Protein AF-A0A256WEA4-F1 (afdb_monomer_lite)

Sequence (90 aa):
RRFVEKLLFTENKIPFKIDRPSIKFLHTNGLIKDDGNGYVTFWVPFYKKRLYDAFYPYSNGETSYIAGNTYGPDYFDKNGNLKIDKLIKR

Radius of gyration: 20.06 Å; chains: 1; bounding box: 43×41×46 Å

Secondary structure (DSSP, 8-state):
-HHHHHHHH--SPPB--TTSHHHHHHHHTTSEEE-SSSBEEESSHHHHHHHHHHHS-SSSS-SS---S---GGGTB-TTS-B-GGGTS--

Foldseek 3Di:
DVVLCCVLPPPDWAFQDCPPPVSVVCVVVQQWDDPVVRTIDGNDVVSSVVSCVVVVPPDDPPPPDPDDDDPVVVQADPVRDGNVVVVPDD

pLDDT: mean 74.91, std 16.99, range [40.16, 93.75]

Structure (mmCIF, N/CA/C/O backbone):
data_AF-A0A256WEA4-F1
#
_entry.id   AF-A0A256WEA4-F1
#
loop_
_atom_site.group_PDB
_atom_site.id
_atom_site.type_symbol
_atom_site.label_atom_id
_atom_site.label_alt_id
_atom_site.label_comp_id
_atom_site.label_asym_id
_atom_site.label_entity_id
_atom_site.label_seq_id
_atom_site.pdbx_PDB_ins_code
_atom_site.Cartn_x
_atom_site.Cartn_y
_atom_site.Cartn_z
_atom_site.occupancy
_atom_site.B_iso_or_equiv
_atom_site.auth_seq_id
_atom_site.auth_comp_id
_atom_site.auth_asym_id
_atom_site.auth_atom_id
_atom_site.pdbx_PDB_model_num
ATOM 1 N N . ARG A 1 1 ? 8.763 6.047 3.897 1.00 66.44 1 ARG A N 1
ATOM 2 C CA . ARG A 1 1 ? 9.240 5.400 2.652 1.00 66.44 1 ARG A CA 1
ATOM 3 C C . ARG A 1 1 ? 9.142 3.872 2.710 1.00 66.44 1 ARG A C 1
ATOM 5 O O . ARG A 1 1 ? 8.162 3.364 2.189 1.00 66.44 1 ARG A O 1
ATOM 12 N N . ARG A 1 2 ? 10.000 3.162 3.462 1.00 77.19 2 ARG A N 1
ATOM 13 C CA . ARG A 1 2 ? 10.025 1.678 3.554 1.00 77.19 2 ARG A CA 1
ATOM 14 C C . ARG A 1 2 ? 8.670 0.987 3.805 1.00 77.19 2 ARG A C 1
ATOM 16 O O . ARG A 1 2 ? 8.422 -0.098 3.298 1.00 77.19 2 ARG A O 1
ATOM 23 N N . PHE A 1 3 ? 7.780 1.605 4.589 1.00 82.00 3 PHE A N 1
ATOM 24 C CA . PHE A 1 3 ? 6.435 1.062 4.832 1.00 82.00 3 PHE A CA 1
ATOM 25 C C . PHE A 1 3 ? 5.532 1.086 3.588 1.00 82.00 3 PHE A C 1
ATOM 27 O O . PHE A 1 3 ? 4.813 0.124 3.353 1.00 82.00 3 PHE A O 1
ATOM 34 N N . VAL A 1 4 ? 5.579 2.164 2.799 1.00 80.00 4 VAL A N 1
ATOM 35 C CA . VAL A 1 4 ? 4.755 2.328 1.588 1.00 80.00 4 VAL A CA 1
ATOM 36 C C . VAL A 1 4 ? 5.223 1.362 0.503 1.00 80.00 4 VAL A C 1
ATOM 38 O O . VAL A 1 4 ? 4.399 0.704 -0.115 1.00 80.00 4 VAL A O 1
ATOM 41 N N . GLU A 1 5 ? 6.537 1.189 0.353 1.00 78.56 5 GLU A N 1
ATOM 42 C CA . GLU A 1 5 ? 7.123 0.171 -0.531 1.00 78.56 5 GLU A CA 1
ATOM 43 C C . GLU A 1 5 ? 6.678 -1.240 -0.116 1.00 78.56 5 GLU A C 1
ATOM 45 O O . GLU A 1 5 ? 6.206 -2.011 -0.946 1.00 78.56 5 GLU A O 1
ATOM 50 N N . LYS A 1 6 ? 6.716 -1.563 1.185 1.00 80.31 6 LYS A N 1
ATOM 51 C CA . LYS A 1 6 ? 6.208 -2.849 1.688 1.00 80.31 6 LYS A CA 1
ATOM 52 C C . LYS A 1 6 ? 4.707 -3.029 1.415 1.00 80.31 6 LYS A C 1
ATOM 54 O O . LYS A 1 6 ? 4.283 -4.124 1.078 1.00 80.31 6 LYS A O 1
ATOM 59 N N . LEU A 1 7 ? 3.912 -1.967 1.541 1.00 83.31 7 LEU A N 1
ATOM 60 C CA . LEU A 1 7 ? 2.473 -1.994 1.262 1.00 83.31 7 LEU A CA 1
ATOM 61 C C . LEU A 1 7 ? 2.154 -2.159 -0.237 1.00 83.31 7 LEU A C 1
ATOM 63 O O . LEU A 1 7 ? 1.139 -2.758 -0.578 1.00 83.31 7 LEU A O 1
ATOM 67 N N . LEU A 1 8 ? 2.991 -1.618 -1.127 1.00 81.38 8 LEU A N 1
ATOM 68 C CA . LEU A 1 8 ? 2.787 -1.662 -2.579 1.00 81.38 8 LEU A CA 1
ATOM 69 C C . LEU A 1 8 ? 3.328 -2.940 -3.229 1.00 81.38 8 LEU A C 1
ATOM 71 O O . LEU A 1 8 ? 2.700 -3.447 -4.155 1.00 81.38 8 LEU A O 1
ATOM 75 N N . PHE A 1 9 ? 4.481 -3.428 -2.765 1.00 78.50 9 PHE A N 1
ATOM 76 C CA . PHE A 1 9 ? 5.278 -4.445 -3.463 1.00 78.50 9 PHE A CA 1
ATOM 77 C C . PHE A 1 9 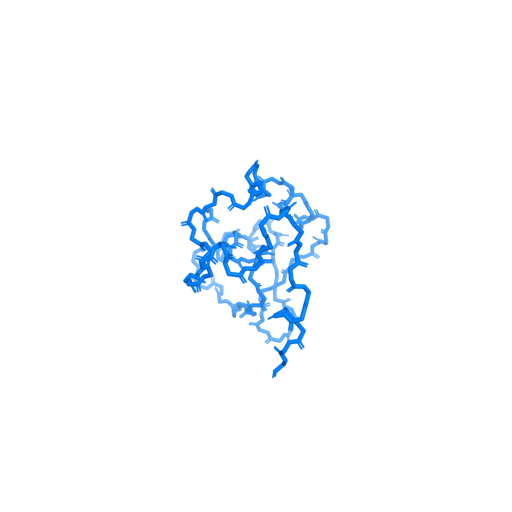? 5.383 -5.785 -2.723 1.00 78.50 9 PHE A C 1
ATOM 79 O O . PHE A 1 9 ? 6.074 -6.681 -3.192 1.00 78.50 9 PHE A O 1
ATOM 86 N N . THR A 1 10 ? 4.743 -5.945 -1.561 1.00 75.25 10 THR A N 1
ATOM 87 C CA . THR A 1 10 ? 4.716 -7.236 -0.850 1.00 75.25 10 THR A CA 1
ATOM 88 C C . THR A 1 10 ? 3.342 -7.883 -0.990 1.00 75.25 10 THR A C 1
ATOM 90 O O . THR A 1 10 ? 2.328 -7.227 -0.780 1.00 75.25 10 THR A O 1
ATOM 93 N N . GLU A 1 11 ? 3.304 -9.186 -1.271 1.00 72.56 11 GLU A N 1
ATOM 94 C CA . GLU A 1 11 ? 2.057 -9.972 -1.326 1.00 72.56 11 GLU A CA 1
ATOM 95 C C . GLU A 1 11 ? 1.455 -10.243 0.067 1.00 72.56 11 GLU A C 1
ATOM 97 O O . GLU A 1 11 ? 0.275 -10.560 0.211 1.00 72.56 11 GLU A O 1
ATOM 102 N N . ASN A 1 12 ? 2.261 -10.080 1.119 1.00 78.31 12 ASN A N 1
ATOM 103 C CA . ASN A 1 12 ? 1.844 -10.266 2.503 1.00 78.31 12 ASN A CA 1
ATOM 104 C C . ASN A 1 12 ? 0.840 -9.192 2.931 1.00 78.31 12 ASN A C 1
ATOM 106 O O . ASN A 1 12 ? 1.170 -8.004 2.996 1.00 78.31 12 ASN A O 1
ATOM 110 N N . LYS A 1 13 ? -0.356 -9.629 3.339 1.00 84.25 13 LYS A N 1
ATOM 111 C CA . LYS A 1 13 ? -1.368 -8.745 3.921 1.00 84.25 13 LYS A CA 1
ATOM 112 C C . LYS A 1 13 ? -0.849 -8.113 5.215 1.00 84.25 13 LYS A C 1
ATOM 114 O O . LYS A 1 13 ? -0.367 -8.799 6.117 1.00 84.25 13 LYS A O 1
ATOM 119 N N . ILE A 1 14 ? -0.951 -6.789 5.312 1.00 87.31 14 ILE A N 1
ATOM 120 C CA . ILE A 1 14 ? -0.506 -6.029 6.485 1.00 87.31 14 ILE A CA 1
ATOM 121 C C . ILE A 1 14 ? -1.711 -5.803 7.401 1.00 87.31 14 ILE A C 1
ATOM 123 O O . ILE A 1 14 ? -2.680 -5.198 6.944 1.00 87.31 14 ILE A O 1
ATOM 127 N N . PRO A 1 15 ? -1.664 -6.224 8.679 1.00 92.62 15 PRO A N 1
ATOM 128 C CA . PRO A 1 15 ? -2.739 -5.943 9.623 1.00 92.62 15 PRO A CA 1
ATOM 129 C C . PRO A 1 15 ? -2.959 -4.439 9.797 1.00 92.62 15 PRO A C 1
ATOM 131 O O . PRO A 1 15 ? -1.998 -3.681 10.002 1.00 92.62 15 PRO A O 1
ATOM 134 N N . PHE A 1 16 ? -4.218 -4.017 9.748 1.00 92.31 16 PHE A N 1
ATOM 135 C CA . PHE A 1 16 ? -4.631 -2.648 10.006 1.00 92.31 16 PHE A CA 1
ATOM 136 C C . PHE A 1 16 ? -4.574 -2.384 11.515 1.00 92.31 16 PHE A C 1
ATOM 138 O O . PHE A 1 16 ? -5.395 -2.859 12.291 1.00 92.31 16 PHE A O 1
ATOM 145 N N . LYS A 1 17 ? -3.547 -1.647 11.948 1.00 93.75 17 LYS A N 1
ATOM 146 C CA . LYS A 1 17 ? -3.359 -1.238 13.347 1.00 93.75 17 LYS A CA 1
ATOM 147 C C . LYS A 1 17 ? -3.250 0.276 13.410 1.00 93.75 17 LYS A C 1
ATOM 149 O O . LYS A 1 17 ? -2.184 0.812 13.101 1.00 93.75 17 LYS A O 1
ATOM 154 N N . ILE A 1 18 ? -4.335 0.950 13.792 1.00 89.19 18 ILE A N 1
ATOM 155 C CA . ILE A 1 18 ? -4.411 2.418 13.788 1.00 89.19 18 ILE A CA 1
ATOM 156 C C . ILE A 1 18 ? -3.372 3.072 14.709 1.00 89.19 18 ILE A C 1
ATOM 158 O O . ILE A 1 18 ? -2.908 4.168 14.416 1.00 89.19 18 ILE A O 1
ATOM 162 N N . ASP A 1 19 ? -2.920 2.375 15.754 1.00 92.25 19 ASP A N 1
ATOM 163 C CA . ASP A 1 19 ? -1.891 2.875 16.676 1.00 92.25 19 ASP A CA 1
ATOM 164 C C . ASP A 1 19 ? -0.496 2.954 16.045 1.00 92.25 19 ASP A C 1
ATOM 166 O O . ASP A 1 19 ? 0.376 3.673 16.534 1.00 92.25 19 ASP A O 1
ATOM 170 N N . ARG A 1 20 ? -0.248 2.240 14.935 1.00 91.62 20 ARG A N 1
ATOM 171 C CA . ARG A 1 20 ? 1.039 2.330 14.234 1.00 91.62 20 ARG A CA 1
ATOM 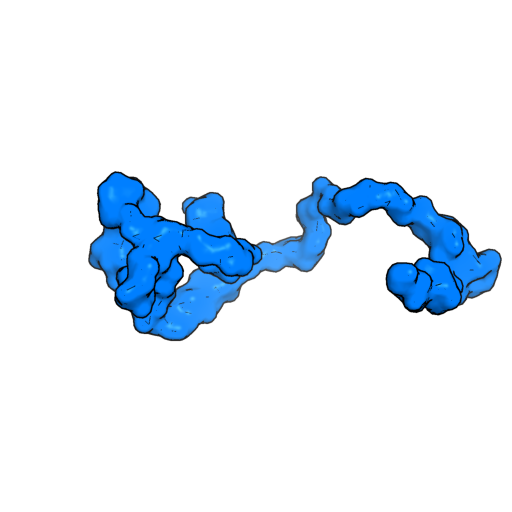172 C C . ARG A 1 20 ? 1.145 3.701 13.560 1.00 91.62 20 ARG A C 1
ATOM 174 O O . ARG A 1 20 ? 0.346 3.970 12.662 1.00 91.62 20 ARG A O 1
ATOM 181 N N . PRO A 1 21 ? 2.179 4.517 13.856 1.00 91.25 21 PRO A N 1
ATOM 182 C CA . PRO A 1 21 ? 2.289 5.880 13.326 1.00 91.25 21 PRO A CA 1
ATOM 183 C C . PRO A 1 21 ? 2.191 5.972 11.797 1.00 91.25 21 PRO A C 1
ATOM 185 O O . PRO A 1 21 ? 1.559 6.880 11.266 1.00 91.25 21 PRO A O 1
ATOM 188 N N . SER A 1 22 ? 2.755 4.997 11.076 1.00 88.31 22 SER A N 1
ATOM 189 C CA . SER A 1 22 ? 2.693 4.940 9.611 1.00 88.31 22 SER A CA 1
ATOM 190 C C . SER A 1 22 ? 1.293 4.644 9.068 1.00 88.31 22 SER A C 1
ATOM 192 O O . SER A 1 22 ? 0.918 5.193 8.037 1.00 88.31 22 SER A O 1
ATOM 194 N N . ILE A 1 23 ? 0.524 3.786 9.747 1.00 90.25 23 ILE A N 1
ATOM 195 C CA . ILE A 1 23 ? -0.857 3.466 9.359 1.00 90.25 23 ILE A CA 1
ATOM 196 C C . ILE A 1 23 ? -1.757 4.647 9.707 1.00 90.25 23 ILE A C 1
ATOM 198 O O . ILE A 1 23 ? -2.499 5.102 8.845 1.00 90.25 23 ILE A O 1
ATOM 202 N N . LYS A 1 24 ? -1.617 5.201 10.919 1.00 93.44 24 LYS A N 1
ATOM 203 C CA . LYS A 1 24 ? -2.334 6.401 11.359 1.00 93.44 24 LYS A CA 1
ATOM 204 C C . LYS A 1 24 ? -2.187 7.538 10.359 1.00 93.44 24 LYS A C 1
ATOM 206 O O . LYS A 1 24 ? -3.182 8.062 9.881 1.00 93.44 24 LYS A O 1
ATOM 211 N N . PHE A 1 25 ? -0.948 7.865 9.994 1.00 92.00 25 PHE A N 1
ATOM 212 C CA . PHE A 1 25 ? -0.660 8.944 9.057 1.00 92.00 25 PHE A CA 1
ATOM 213 C C . PHE A 1 25 ? -1.343 8.728 7.701 1.00 92.00 25 PHE A C 1
ATOM 215 O O . PHE A 1 25 ? -2.043 9.612 7.218 1.00 92.00 25 PHE A O 1
ATOM 222 N N . LEU A 1 26 ? -1.188 7.551 7.090 1.00 90.56 26 LEU A N 1
ATOM 223 C CA . LEU A 1 26 ? -1.771 7.271 5.773 1.00 90.56 26 LEU A CA 1
ATOM 224 C C . LEU A 1 26 ? -3.305 7.189 5.814 1.00 90.56 26 LEU A C 1
ATOM 226 O O . LEU A 1 26 ? -3.959 7.600 4.858 1.00 90.56 26 LEU A O 1
ATOM 230 N N . HIS A 1 27 ? -3.870 6.684 6.911 1.00 91.94 27 HIS A N 1
ATOM 231 C CA . HIS A 1 27 ? -5.312 6.606 7.124 1.00 91.94 27 HIS A CA 1
ATOM 232 C C . HIS A 1 27 ? -5.929 7.997 7.304 1.00 91.94 27 HIS A C 1
ATOM 234 O O . HIS A 1 27 ? -6.899 8.330 6.634 1.00 91.94 27 HIS A O 1
ATOM 240 N N . THR A 1 28 ? -5.329 8.850 8.140 1.00 91.62 28 THR A N 1
ATOM 241 C CA . THR A 1 28 ? -5.782 10.236 8.343 1.00 91.62 28 THR A CA 1
ATOM 242 C C . THR A 1 28 ? -5.705 11.064 7.058 1.00 91.62 28 THR A C 1
ATOM 244 O O . THR A 1 28 ? -6.551 11.922 6.843 1.00 91.62 28 THR A O 1
ATOM 247 N N . ASN A 1 29 ? -4.743 10.777 6.176 1.00 90.12 29 ASN A N 1
ATOM 248 C CA . ASN A 1 29 ? -4.649 11.398 4.849 1.00 90.12 29 ASN A CA 1
ATOM 249 C C . ASN A 1 29 ? -5.556 10.734 3.787 1.00 90.12 29 ASN A C 1
ATOM 251 O O . ASN A 1 29 ? -5.469 11.080 2.612 1.00 90.12 29 ASN A O 1
ATOM 255 N N . GLY A 1 30 ? -6.392 9.759 4.159 1.00 89.75 30 GLY A N 1
ATOM 256 C CA . GLY A 1 30 ? -7.350 9.116 3.255 1.00 89.75 30 GLY A CA 1
ATOM 257 C C . GLY A 1 30 ? -6.732 8.213 2.180 1.00 89.75 30 GLY A C 1
ATOM 258 O O . GLY A 1 30 ? -7.384 7.878 1.193 1.00 89.75 30 GLY A O 1
ATOM 259 N N . LEU A 1 31 ? -5.475 7.796 2.338 1.00 89.62 31 LEU A N 1
ATOM 260 C CA . LEU A 1 31 ? -4.802 6.941 1.355 1.00 89.62 31 LEU A CA 1
ATOM 261 C C . LEU A 1 31 ? -5.163 5.468 1.534 1.00 89.62 31 LEU A C 1
ATOM 263 O O . LEU A 1 31 ? -5.300 4.729 0.555 1.00 89.62 31 LEU A O 1
ATOM 267 N N . ILE A 1 32 ? -5.309 5.044 2.787 1.00 91.88 32 ILE A N 1
ATOM 268 C CA . ILE A 1 32 ? -5.565 3.655 3.160 1.00 91.88 32 ILE A CA 1
ATOM 269 C C . ILE A 1 32 ? -6.749 3.560 4.114 1.00 91.88 32 ILE A C 1
ATOM 271 O O . ILE A 1 32 ? -7.036 4.501 4.849 1.00 91.88 32 ILE A O 1
ATOM 275 N N . LYS A 1 33 ? -7.389 2.397 4.137 1.00 93.31 33 LYS A N 1
ATOM 276 C CA . LYS A 1 33 ? -8.473 2.040 5.049 1.00 93.31 33 LYS A CA 1
ATOM 277 C C . LYS A 1 33 ? -8.389 0.564 5.434 1.00 93.31 33 LYS A C 1
ATOM 279 O O . LYS A 1 33 ? -7.573 -0.175 4.880 1.00 93.31 33 LYS A O 1
ATOM 284 N N . ASP A 1 34 ? -9.236 0.158 6.369 1.00 92.25 34 ASP A N 1
ATOM 285 C CA . ASP A 1 34 ? -9.501 -1.254 6.633 1.00 92.25 34 ASP A CA 1
ATOM 286 C C . ASP A 1 34 ? -10.255 -1.875 5.439 1.00 92.25 34 ASP A C 1
ATOM 288 O O . ASP A 1 34 ? -11.149 -1.253 4.848 1.00 92.25 34 ASP A O 1
ATOM 292 N N . ASP A 1 35 ? -9.863 -3.086 5.053 1.00 91.25 35 ASP A N 1
ATOM 293 C CA . ASP A 1 35 ? -10.519 -3.890 4.026 1.00 91.25 35 ASP A CA 1
ATOM 294 C C . ASP A 1 35 ? -11.794 -4.597 4.520 1.00 91.25 35 ASP A C 1
ATOM 296 O O . ASP A 1 35 ? -12.495 -5.205 3.714 1.00 91.25 35 ASP A O 1
ATOM 300 N N . GLY A 1 36 ? -12.113 -4.492 5.813 1.00 91.12 36 GLY A N 1
ATOM 301 C CA . GLY A 1 36 ? -13.227 -5.174 6.477 1.00 91.12 36 GLY A CA 1
ATOM 302 C C . GLY A 1 36 ? -12.836 -6.521 7.090 1.00 91.12 36 GLY A C 1
ATOM 303 O O . GLY A 1 36 ? -13.623 -7.103 7.830 1.00 91.12 36 GLY A O 1
ATOM 304 N N . ASN A 1 37 ? -11.616 -6.994 6.825 1.00 92.50 37 ASN A N 1
ATOM 305 C CA . ASN A 1 37 ? -11.024 -8.201 7.398 1.00 92.50 37 ASN A CA 1
ATOM 306 C C . ASN A 1 37 ? -9.837 -7.869 8.320 1.00 92.50 37 ASN A C 1
ATOM 308 O O . ASN A 1 37 ? -9.073 -8.763 8.689 1.00 92.50 37 ASN A O 1
ATOM 312 N N . GLY A 1 38 ? -9.651 -6.594 8.677 1.00 92.25 38 GLY A N 1
ATOM 313 C CA . GLY A 1 38 ? -8.572 -6.140 9.545 1.00 92.25 38 GLY A CA 1
ATOM 314 C C . GLY A 1 38 ? -7.234 -5.978 8.825 1.00 92.25 38 GLY A C 1
ATOM 315 O O . GLY A 1 38 ? -6.186 -5.993 9.480 1.00 92.25 38 GLY A O 1
ATOM 316 N N . TYR A 1 39 ? -7.227 -5.821 7.498 1.00 93.12 39 TYR A N 1
ATOM 317 C CA . TYR A 1 39 ? -6.018 -5.567 6.715 1.00 93.12 39 TYR A CA 1
ATOM 318 C C . TYR A 1 39 ? -6.041 -4.197 6.042 1.00 93.12 39 TYR A C 1
ATOM 320 O O . TYR A 1 39 ? -7.078 -3.610 5.754 1.00 93.12 39 TYR A O 1
ATOM 328 N N . VAL A 1 40 ? -4.846 -3.669 5.787 1.00 91.12 40 VAL A N 1
ATOM 329 C CA . VAL A 1 40 ? -4.677 -2.395 5.091 1.00 91.12 40 VAL A CA 1
ATOM 330 C C . VAL A 1 40 ? -5.019 -2.561 3.609 1.00 91.12 40 VAL A C 1
ATOM 332 O O . VAL A 1 40 ? -4.374 -3.340 2.909 1.00 91.12 40 VAL A O 1
ATOM 335 N N . THR A 1 41 ? -5.953 -1.756 3.107 1.00 91.94 41 THR A N 1
ATOM 336 C CA . THR A 1 41 ? -6.218 -1.593 1.673 1.00 91.94 41 THR A CA 1
ATOM 337 C C . THR A 1 41 ? -6.172 -0.126 1.261 1.00 91.94 41 THR A C 1
ATOM 339 O O . THR A 1 41 ? -6.363 0.772 2.081 1.00 91.94 41 THR A O 1
ATOM 342 N N . PHE A 1 42 ? -5.907 0.140 -0.016 1.00 91.12 42 PHE A N 1
ATOM 343 C CA . PHE A 1 42 ? -5.988 1.496 -0.554 1.00 91.12 42 PHE A CA 1
ATOM 344 C C . PHE A 1 42 ? -7.448 1.902 -0.709 1.00 91.12 42 PHE A C 1
ATOM 346 O O . PHE A 1 42 ? -8.258 1.134 -1.225 1.00 91.12 42 PHE A O 1
ATOM 353 N N . TRP A 1 43 ? -7.779 3.123 -0.292 1.00 89.88 43 TRP A N 1
ATOM 354 C CA . TRP A 1 43 ? -9.153 3.610 -0.401 1.00 89.88 43 TRP A CA 1
ATOM 355 C C . TRP A 1 43 ? -9.562 3.769 -1.870 1.00 89.88 43 TRP A C 1
ATOM 357 O O . TRP A 1 43 ? -10.622 3.298 -2.276 1.00 89.88 43 TRP A O 1
ATOM 367 N N . VAL A 1 44 ? -8.689 4.363 -2.686 1.00 89.75 44 VAL A N 1
ATOM 368 C CA . VAL A 1 44 ? -8.942 4.587 -4.113 1.00 89.75 44 VAL A CA 1
ATOM 369 C C . VAL A 1 44 ? -7.853 3.898 -4.943 1.00 89.75 44 VAL A C 1
ATOM 371 O O . VAL A 1 44 ? -6.666 4.161 -4.720 1.00 89.75 44 VAL A O 1
ATOM 374 N N . PRO A 1 45 ? -8.208 3.070 -5.949 1.00 86.38 45 PRO A N 1
ATOM 375 C CA . PRO A 1 45 ? -7.231 2.418 -6.829 1.00 86.38 45 PRO A CA 1
ATOM 376 C C . PRO A 1 45 ? -6.276 3.402 -7.519 1.00 86.38 45 PRO A C 1
ATOM 378 O O . PRO A 1 45 ? -5.100 3.103 -7.721 1.00 86.38 45 PRO A O 1
ATOM 381 N N . PHE A 1 46 ? -6.756 4.608 -7.829 1.00 85.44 46 PHE A N 1
ATOM 382 C CA . PHE A 1 46 ? -5.944 5.670 -8.417 1.00 85.44 46 PHE A CA 1
ATOM 383 C C . PHE A 1 46 ? -4.784 6.106 -7.510 1.00 85.44 46 PHE A C 1
ATOM 385 O O . PHE A 1 46 ? -3.676 6.317 -7.999 1.00 85.44 46 PHE A O 1
ATOM 392 N N . TYR A 1 47 ? -4.985 6.176 -6.190 1.00 86.69 47 TYR A N 1
ATOM 393 C CA . TYR A 1 47 ? -3.913 6.523 -5.250 1.00 86.69 47 TYR A CA 1
ATOM 394 C C . TYR A 1 47 ? -2.838 5.445 -5.216 1.00 86.69 47 TYR A C 1
ATOM 396 O O . TYR A 1 47 ? -1.650 5.766 -5.237 1.00 86.69 47 TYR A O 1
ATOM 404 N N . LYS A 1 48 ? -3.249 4.169 -5.258 1.00 85.25 48 LYS A N 1
ATOM 405 C CA . LYS A 1 48 ? -2.320 3.046 -5.410 1.00 85.25 48 LYS A CA 1
ATOM 406 C C . LYS A 1 48 ? -1.492 3.199 -6.682 1.00 85.25 48 LYS A C 1
ATOM 408 O O . LYS A 1 48 ? -0.282 3.060 -6.602 1.00 85.25 48 LYS A O 1
ATOM 413 N N . LYS A 1 49 ? -2.113 3.526 -7.823 1.00 85.25 49 LYS A N 1
ATOM 414 C CA . LYS A 1 49 ? -1.404 3.726 -9.098 1.00 85.25 49 LYS A CA 1
ATOM 415 C C . LYS A 1 49 ? -0.390 4.870 -9.020 1.00 85.25 49 LYS A C 1
ATOM 417 O O . LYS A 1 49 ? 0.764 4.681 -9.366 1.00 85.25 49 LYS A O 1
ATOM 422 N N . ARG A 1 50 ? -0.785 6.031 -8.492 1.00 85.50 50 ARG A N 1
ATOM 423 C CA . ARG A 1 50 ? 0.111 7.195 -8.355 1.00 85.50 50 ARG A CA 1
ATOM 424 C C . ARG A 1 50 ? 1.293 6.920 -7.429 1.00 85.50 50 ARG A C 1
ATOM 426 O O . ARG A 1 50 ? 2.408 7.332 -7.726 1.00 85.50 50 ARG A O 1
ATOM 433 N N . LEU A 1 51 ? 1.051 6.228 -6.316 1.00 83.19 51 LEU A N 1
ATOM 434 C CA . LEU A 1 51 ? 2.113 5.795 -5.411 1.00 83.19 51 LEU A CA 1
ATOM 435 C C . LEU A 1 51 ? 2.979 4.716 -6.062 1.00 83.19 51 LEU A C 1
ATOM 437 O O . LEU A 1 51 ? 4.192 4.770 -5.934 1.00 83.19 51 LEU A O 1
ATOM 441 N N . TYR A 1 52 ? 2.385 3.777 -6.792 1.00 81.69 52 TYR A N 1
ATOM 442 C CA . TYR A 1 52 ? 3.130 2.785 -7.553 1.00 81.69 52 TYR A CA 1
ATOM 443 C C . 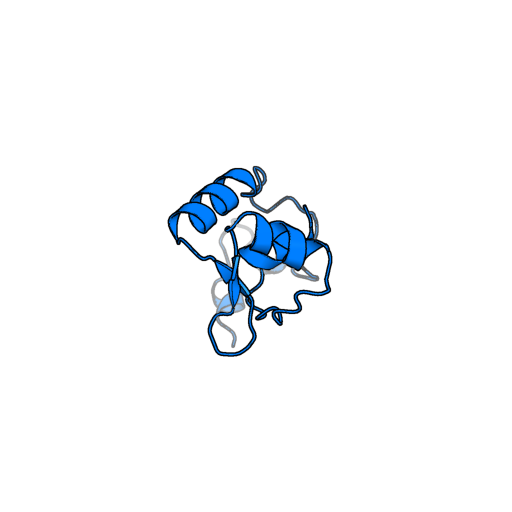TYR A 1 52 ? 4.074 3.460 -8.544 1.00 81.69 52 TYR A C 1
ATOM 445 O O . TYR A 1 52 ? 5.246 3.153 -8.489 1.00 81.69 52 TYR A O 1
ATOM 453 N N . ASP A 1 53 ? 3.622 4.433 -9.340 1.00 80.06 53 ASP A N 1
ATOM 454 C CA . ASP A 1 53 ? 4.466 5.160 -10.302 1.00 80.06 53 ASP A CA 1
ATOM 455 C C . ASP A 1 53 ? 5.576 5.979 -9.610 1.00 80.06 53 ASP A C 1
ATOM 457 O O . ASP A 1 53 ? 6.703 6.040 -10.090 1.00 80.06 53 ASP A O 1
ATOM 461 N N . ALA A 1 54 ? 5.275 6.605 -8.465 1.00 80.38 54 ALA A N 1
ATOM 462 C CA . ALA A 1 54 ? 6.228 7.439 -7.727 1.00 80.38 54 ALA A CA 1
ATOM 463 C C . ALA A 1 54 ? 7.280 6.632 -6.946 1.00 80.38 54 ALA A C 1
ATOM 465 O O . ALA A 1 54 ? 8.406 7.089 -6.760 1.00 80.38 54 ALA A O 1
ATOM 466 N N . PHE A 1 55 ? 6.894 5.457 -6.446 1.00 72.50 55 PHE A N 1
ATOM 467 C CA . PHE A 1 55 ? 7.770 4.522 -5.740 1.00 72.50 55 PHE A CA 1
ATOM 468 C C . PHE A 1 55 ? 8.265 3.397 -6.650 1.00 72.50 55 PHE A C 1
ATOM 470 O O . PHE A 1 55 ? 9.001 2.531 -6.174 1.00 72.50 55 PHE A O 1
ATOM 477 N N . TYR A 1 56 ? 7.877 3.405 -7.929 1.00 67.31 56 TYR A N 1
ATOM 478 C CA . TYR A 1 56 ? 8.384 2.480 -8.926 1.00 67.31 56 TYR A CA 1
ATOM 479 C C . TYR A 1 56 ? 9.894 2.672 -8.949 1.00 67.31 56 TYR A C 1
ATOM 481 O O . TYR A 1 56 ? 10.363 3.804 -9.125 1.00 67.31 56 TYR A O 1
ATOM 489 N N . PRO A 1 57 ? 10.679 1.619 -8.696 1.00 59.56 57 PRO A N 1
ATOM 490 C CA . PRO A 1 57 ? 12.114 1.769 -8.720 1.00 59.56 57 PRO A CA 1
ATOM 491 C C . PRO A 1 57 ? 12.508 2.178 -10.142 1.00 59.56 57 PRO A C 1
ATOM 493 O O . PRO A 1 57 ? 12.253 1.461 -11.104 1.00 59.56 57 PRO A O 1
ATOM 496 N N . TYR A 1 58 ? 13.154 3.340 -10.279 1.00 47.16 58 TYR A N 1
ATOM 497 C CA . TYR A 1 58 ? 13.818 3.733 -11.530 1.00 47.16 58 TYR A CA 1
ATOM 498 C C . TYR A 1 58 ? 14.954 2.748 -11.892 1.00 47.16 58 TYR A C 1
ATOM 500 O O . TYR A 1 58 ? 15.512 2.817 -12.981 1.00 47.16 58 TYR A O 1
ATOM 508 N N . SER A 1 59 ? 15.280 1.806 -10.994 1.00 42.06 59 SER A N 1
ATOM 509 C CA . SER A 1 59 ? 16.052 0.608 -11.293 1.00 42.06 59 SER A CA 1
ATOM 510 C C . SER A 1 59 ? 15.135 -0.608 -11.467 1.00 42.06 59 SER A C 1
ATOM 512 O O . SER A 1 59 ? 14.624 -1.202 -10.517 1.00 42.06 59 SER A O 1
ATOM 514 N N . ASN A 1 60 ? 14.996 -1.048 -12.716 1.00 45.12 60 ASN A N 1
ATOM 515 C CA . ASN A 1 60 ? 14.818 -2.469 -12.986 1.00 45.12 60 ASN A CA 1
ATOM 516 C C . ASN A 1 60 ? 15.940 -3.223 -12.259 1.00 45.12 60 ASN A C 1
ATOM 518 O O . ASN A 1 60 ? 17.096 -3.065 -12.628 1.00 45.12 60 ASN A O 1
ATOM 522 N N . GLY A 1 61 ? 15.628 -4.021 -11.242 1.00 46.12 61 GLY A N 1
ATOM 523 C CA . GLY A 1 61 ? 16.455 -5.167 -10.842 1.00 46.12 61 GLY A CA 1
ATOM 524 C C . GLY A 1 61 ? 17.890 -4.935 -10.341 1.00 46.12 61 GLY A C 1
ATOM 525 O O . GLY A 1 61 ? 18.482 -5.890 -9.855 1.00 46.12 61 GLY A O 1
ATOM 526 N N . GLU A 1 62 ? 18.462 -3.731 -10.361 1.00 43.12 62 GLU A N 1
ATOM 527 C CA . GLU A 1 62 ? 19.771 -3.457 -9.751 1.00 43.12 62 GLU A CA 1
ATOM 528 C C . GLU A 1 62 ? 19.604 -3.040 -8.285 1.00 43.12 62 GLU A C 1
ATOM 530 O O . GLU A 1 62 ? 19.932 -1.942 -7.845 1.00 43.12 62 GLU A O 1
ATOM 535 N N . THR A 1 63 ? 19.049 -3.948 -7.490 1.00 42.94 63 THR A N 1
ATOM 536 C CA . THR A 1 63 ? 19.580 -4.173 -6.148 1.00 42.94 63 THR A CA 1
ATOM 537 C C . THR A 1 63 ? 20.215 -5.546 -6.213 1.00 42.94 63 THR A C 1
ATOM 539 O O . THR A 1 63 ? 19.540 -6.570 -6.244 1.00 42.94 63 THR A O 1
ATOM 542 N N . SER A 1 64 ? 21.532 -5.511 -6.348 1.00 46.91 64 SER A N 1
ATOM 543 C CA . SER 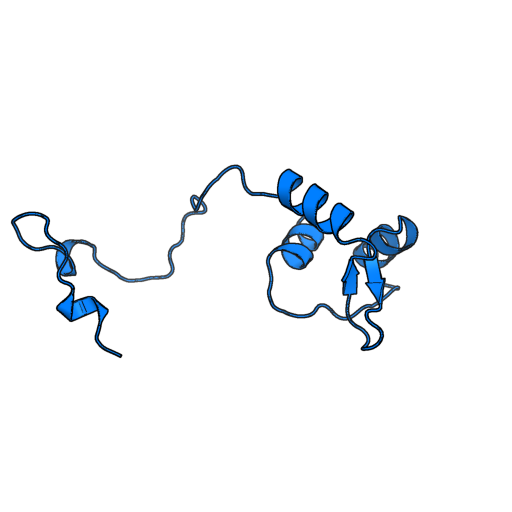A 1 64 ? 22.492 -6.587 -6.168 1.00 46.91 64 SER A CA 1
ATOM 544 C C . SER A 1 64 ? 22.045 -7.583 -5.097 1.00 46.91 64 SER A C 1
ATOM 546 O O . SER A 1 64 ? 22.271 -7.346 -3.923 1.00 46.91 64 SER A O 1
ATOM 548 N N . TYR A 1 65 ? 21.349 -8.646 -5.508 1.00 42.78 65 TYR A N 1
ATOM 549 C CA . TYR A 1 65 ? 21.326 -10.008 -4.956 1.00 42.78 65 TYR A CA 1
ATOM 550 C C . TYR A 1 65 ? 20.157 -10.766 -5.611 1.00 42.78 65 TYR A C 1
ATOM 552 O O . TYR A 1 65 ? 19.062 -10.878 -5.063 1.00 42.78 65 TYR A O 1
ATOM 560 N N . ILE A 1 66 ? 20.409 -11.337 -6.795 1.00 46.88 66 ILE A N 1
ATOM 561 C CA . ILE A 1 66 ? 19.744 -12.589 -7.174 1.00 46.88 66 ILE A CA 1
ATOM 562 C C . ILE A 1 66 ? 20.235 -13.601 -6.141 1.00 46.88 66 ILE A C 1
ATOM 564 O O . ILE A 1 66 ? 21.444 -13.800 -6.007 1.00 46.88 66 ILE A O 1
ATOM 568 N N . ALA A 1 67 ? 19.336 -14.171 -5.344 1.00 40.16 67 ALA A N 1
ATOM 569 C CA . ALA A 1 67 ? 19.712 -15.187 -4.377 1.00 40.16 67 ALA A CA 1
ATOM 570 C C . ALA A 1 67 ? 20.366 -16.373 -5.106 1.00 40.16 67 ALA A C 1
ATOM 572 O O . ALA A 1 67 ? 19.694 -17.162 -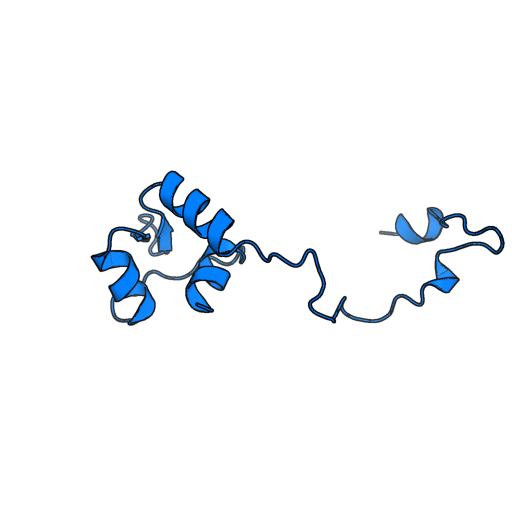5.757 1.00 40.16 67 ALA A O 1
ATOM 573 N N . GLY A 1 68 ? 21.694 -16.437 -4.993 1.00 42.88 68 GLY A N 1
ATOM 574 C CA . GLY A 1 68 ? 22.462 -17.645 -4.728 1.00 42.88 68 GLY A CA 1
ATOM 575 C C . GLY A 1 68 ? 22.423 -18.748 -5.781 1.00 42.88 68 GLY A C 1
ATOM 576 O O . GLY A 1 68 ? 21.557 -19.613 -5.749 1.00 42.88 68 GLY A O 1
ATOM 577 N N . ASN A 1 69 ? 23.526 -18.826 -6.530 1.00 44.47 69 ASN A N 1
ATOM 578 C CA . ASN A 1 69 ? 24.130 -20.076 -7.006 1.00 44.47 69 ASN A CA 1
ATOM 579 C C . ASN A 1 69 ? 23.746 -20.603 -8.398 1.00 44.47 69 ASN A C 1
ATOM 581 O O . ASN A 1 69 ? 23.732 -21.811 -8.617 1.00 44.47 69 ASN A O 1
ATOM 585 N N . THR A 1 70 ? 23.528 -19.726 -9.377 1.00 51.06 70 THR A N 1
ATOM 586 C CA . THR A 1 70 ? 23.566 -20.134 -10.790 1.00 51.06 70 THR A CA 1
ATOM 587 C C . THR A 1 70 ? 24.838 -19.609 -11.446 1.00 51.06 70 THR A C 1
ATOM 589 O O . THR A 1 70 ? 24.947 -18.452 -11.845 1.00 51.06 70 THR A O 1
ATOM 592 N N . TYR A 1 71 ? 25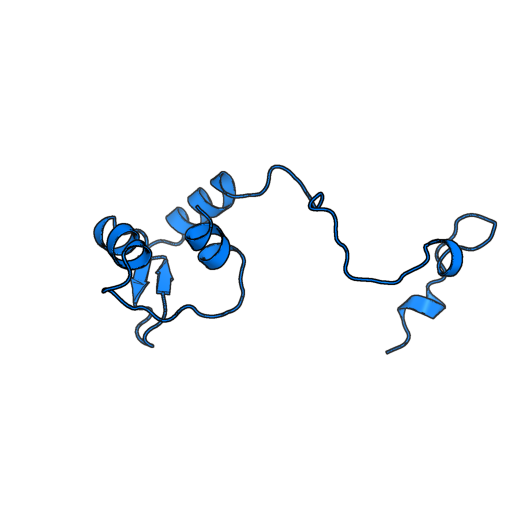.846 -20.481 -11.523 1.00 48.62 71 TYR A N 1
ATOM 593 C CA . TYR A 1 71 ? 27.046 -20.247 -12.318 1.00 48.62 71 TYR A CA 1
ATOM 594 C C . TYR A 1 71 ? 26.599 -20.159 -13.785 1.00 48.62 71 TYR A C 1
ATOM 596 O O . TYR A 1 71 ? 26.234 -21.162 -14.394 1.00 48.62 71 TYR A O 1
ATOM 604 N N . GLY A 1 72 ? 26.568 -18.945 -14.346 1.00 53.12 72 GLY A N 1
ATOM 605 C CA . GLY A 1 72 ? 26.106 -18.676 -15.716 1.00 53.12 72 GLY A CA 1
ATOM 606 C C . GLY A 1 72 ? 26.614 -19.666 -16.781 1.00 53.12 72 GLY A C 1
ATOM 607 O O . GLY A 1 72 ? 25.801 -20.134 -17.575 1.00 53.12 72 GLY A O 1
ATOM 608 N N . PRO A 1 73 ? 27.893 -20.095 -16.770 1.00 61.38 73 PRO A N 1
ATOM 609 C CA . PRO A 1 73 ? 28.425 -21.057 -17.742 1.00 61.38 73 PRO A CA 1
ATOM 610 C C . PRO A 1 73 ? 27.707 -22.415 -17.796 1.00 61.38 73 PRO A C 1
ATOM 612 O O . PRO A 1 73 ? 27.772 -23.102 -18.814 1.00 61.38 73 PRO A O 1
ATOM 615 N N . ASP A 1 74 ? 26.995 -22.820 -16.741 1.00 63.06 74 ASP A N 1
ATOM 616 C CA . ASP A 1 74 ? 26.313 -24.118 -16.707 1.00 63.06 74 ASP A CA 1
ATOM 617 C C . ASP A 1 74 ? 25.054 -24.176 -17.572 1.00 63.06 74 ASP A C 1
ATOM 619 O O . ASP A 1 74 ? 24.612 -25.278 -17.931 1.00 63.06 74 ASP A O 1
ATOM 623 N N . TYR A 1 75 ? 24.503 -23.009 -17.904 1.00 62.59 75 TYR A N 1
ATOM 624 C CA . TYR A 1 75 ? 23.249 -22.832 -18.633 1.00 62.59 75 TYR A CA 1
ATOM 625 C C . TYR A 1 75 ? 23.454 -22.401 -20.083 1.00 62.59 75 TYR A C 1
ATOM 627 O O . TYR A 1 75 ? 22.483 -22.369 -20.832 1.00 62.59 75 TYR A O 1
ATOM 635 N N . PHE A 1 76 ? 24.695 -22.142 -20.498 1.00 72.56 76 PHE A N 1
ATOM 636 C CA . PHE A 1 76 ? 25.031 -21.813 -21.880 1.00 72.56 76 PHE A CA 1
ATOM 637 C C . PHE A 1 76 ? 25.947 -22.883 -22.491 1.00 72.56 76 PHE A C 1
ATOM 639 O O . PHE A 1 76 ? 26.731 -23.544 -21.801 1.00 72.56 76 PHE A O 1
ATOM 646 N N . ASP A 1 77 ? 25.785 -23.155 -23.782 1.00 70.06 77 ASP A N 1
ATOM 647 C CA . ASP A 1 77 ? 26.732 -23.952 -24.558 1.00 70.06 77 ASP A CA 1
ATOM 648 C C . ASP A 1 77 ? 27.933 -23.096 -25.012 1.00 70.06 77 ASP A C 1
ATOM 650 O O . ASP A 1 77 ? 27.976 -21.883 -24.806 1.00 70.06 77 ASP A O 1
ATOM 654 N N . LYS A 1 78 ? 28.941 -23.729 -25.623 1.00 72.69 78 LYS A N 1
ATOM 655 C CA . LYS A 1 78 ? 30.139 -23.026 -26.124 1.00 72.69 78 LYS A CA 1
ATOM 656 C C . LYS A 1 78 ? 29.833 -22.036 -27.261 1.00 72.69 78 LYS A C 1
ATOM 658 O O . LYS A 1 78 ? 30.702 -21.248 -27.612 1.00 72.69 78 LYS A O 1
ATOM 663 N N . ASN A 1 79 ? 28.619 -22.081 -27.808 1.00 71.12 79 ASN A N 1
ATOM 664 C CA . ASN A 1 79 ? 28.132 -21.226 -28.882 1.00 71.12 79 ASN A CA 1
ATOM 665 C C . ASN A 1 79 ? 27.220 -20.103 -28.347 1.00 71.12 79 ASN A C 1
ATOM 667 O O . ASN A 1 79 ? 26.673 -19.340 -29.137 1.00 71.12 79 ASN A O 1
ATOM 671 N N . GLY A 1 80 ? 27.054 -19.992 -27.022 1.00 63.53 80 GLY A N 1
ATOM 672 C CA . GLY A 1 80 ? 26.226 -18.973 -26.379 1.00 63.53 80 GLY A CA 1
ATOM 673 C C . GLY A 1 80 ? 24.725 -19.271 -26.383 1.00 63.53 80 GLY A C 1
ATOM 674 O O . GLY A 1 80 ? 23.945 -18.405 -25.991 1.00 63.53 80 GLY A O 1
ATOM 675 N N . ASN A 1 81 ? 24.297 -20.472 -26.781 1.00 71.75 81 ASN A N 1
ATOM 676 C CA . ASN A 1 81 ? 22.890 -20.858 -26.729 1.00 71.75 81 ASN A CA 1
ATOM 677 C C . ASN A 1 81 ? 22.509 -21.390 -25.352 1.00 71.75 81 ASN A C 1
ATOM 679 O O . ASN A 1 81 ? 23.290 -22.038 -24.652 1.00 71.75 81 ASN A O 1
ATOM 683 N N . LEU A 1 82 ? 21.260 -21.132 -24.992 1.00 73.62 82 LEU A N 1
ATOM 684 C CA . LEU A 1 82 ? 20.702 -21.417 -23.684 1.00 73.62 82 LEU A CA 1
ATOM 685 C C . LEU A 1 82 ? 20.258 -22.889 -23.602 1.00 73.62 82 LEU A C 1
ATOM 687 O O . LEU A 1 82 ? 19.470 -23.359 -24.421 1.00 73.62 82 LEU A O 1
ATOM 691 N N . LYS A 1 83 ? 20.757 -23.634 -22.612 1.00 73.62 83 LYS A N 1
ATOM 692 C CA . LYS A 1 83 ? 20.442 -25.054 -22.382 1.00 73.62 83 LYS A CA 1
ATOM 693 C C . LYS A 1 83 ? 19.078 -25.190 -21.707 1.00 73.62 83 LYS A C 1
ATOM 695 O O . LYS A 1 83 ? 18.987 -25.328 -20.485 1.00 73.62 83 LYS A O 1
ATOM 700 N N . ILE A 1 84 ? 18.022 -25.154 -22.516 1.00 67.81 84 ILE A N 1
ATOM 701 C CA . ILE A 1 84 ? 16.620 -25.223 -22.077 1.00 67.81 84 ILE A CA 1
ATOM 702 C C . ILE A 1 84 ? 16.335 -26.470 -21.219 1.00 67.81 84 ILE A C 1
ATOM 704 O O . ILE A 1 84 ? 15.607 -26.382 -20.232 1.00 67.81 84 ILE A O 1
ATOM 708 N N . ASP A 1 85 ? 16.989 -27.601 -21.494 1.00 68.12 85 ASP A N 1
ATOM 709 C CA . ASP A 1 85 ? 16.822 -28.853 -20.739 1.00 68.12 85 ASP A CA 1
ATOM 710 C C . ASP A 1 85 ? 17.166 -28.743 -19.246 1.00 68.12 85 ASP A C 1
ATOM 712 O O . ASP A 1 85 ? 16.591 -29.449 -18.416 1.00 68.12 85 ASP A O 1
ATOM 716 N N . LYS A 1 86 ? 18.089 -27.845 -18.871 1.00 63.59 86 LYS A N 1
ATOM 717 C CA . LYS A 1 86 ? 18.426 -27.599 -17.459 1.00 63.59 86 LYS A CA 1
ATOM 718 C C . LYS A 1 86 ? 17.417 -26.699 -16.745 1.00 63.59 86 LYS A C 1
ATOM 720 O O . LYS A 1 86 ? 17.434 -26.656 -15.520 1.00 63.59 86 LYS A O 1
ATOM 725 N N . LEU A 1 87 ? 16.563 -25.994 -17.483 1.00 61.31 87 LEU A N 1
ATOM 726 C CA . LEU A 1 87 ? 15.589 -25.047 -16.934 1.00 61.31 87 LEU A CA 1
ATOM 727 C C . LEU A 1 87 ? 14.194 -25.646 -16.747 1.00 61.31 87 LEU A C 1
ATOM 729 O O . LEU A 1 87 ? 13.408 -25.108 -15.976 1.00 61.31 87 LEU A O 1
ATOM 733 N N . ILE A 1 88 ? 13.886 -26.754 -17.425 1.00 62.12 88 ILE A N 1
ATOM 734 C CA . ILE A 1 88 ? 12.561 -27.398 -17.373 1.00 62.12 88 ILE A CA 1
ATOM 735 C C . ILE A 1 88 ? 12.493 -28.512 -16.309 1.00 62.12 88 ILE A C 1
ATOM 737 O O . ILE A 1 88 ? 11.426 -29.068 -16.051 1.00 62.12 88 ILE A O 1
ATOM 741 N N . LYS A 1 89 ? 13.597 -28.833 -15.622 1.00 51.16 89 LYS A N 1
ATOM 742 C CA . LYS A 1 89 ? 13.545 -29.803 -14.520 1.00 51.16 89 LYS A CA 1
ATOM 743 C C . LYS A 1 89 ? 12.808 -29.218 -13.311 1.00 51.16 89 LYS A C 1
ATOM 745 O O . LYS A 1 89 ? 13.289 -28.281 -12.680 1.00 51.16 89 LYS A O 1
ATOM 750 N N . ARG A 1 90 ? 11.639 -29.800 -13.046 1.00 41.56 90 ARG A N 1
ATOM 751 C CA . ARG A 1 90 ? 10.760 -29.559 -11.900 1.00 41.56 90 ARG A CA 1
ATOM 752 C C . ARG A 1 90 ? 11.209 -30.358 -10.682 1.00 41.56 90 ARG A C 1
ATOM 754 O O . ARG A 1 90 ? 11.724 -31.480 -10.892 1.00 41.56 90 ARG A O 1
#